Protein AF-A0A4Y1ZX05-F1 (afdb_monomer)

Foldseek 3Di:
DVVVVVVLVVVVVVVVVCPPPDQPLQDKDKDWDFQVDFPVPCVVVQVSCCVPRVWDWDDDPADQFPVRGNRITMTIGNFDWDWDDDDDDPDRGGDTDTHGDDDDPDPVVVVVVVVD

Mean predicted aligned error: 8.41 Å

Secondary structure (DSSP, 8-state):
-HHHHHHHHHHHHHHHH-TT----SSS-EEEEEE-SS-TTT-HHHHHHHHHHH-PEEPP-SS-SSTTS---EEEEEES--PEEE----SS-SSPPPEEE-----S-HHHHHHHTT-

Sequence (116 aa):
MFLFSALIKYSETGLLIDKEFHIDKDVPIIVMGDFNVDVKRNEKAFGFMKKHFYFNMVPTNYSSTLGNSYIDSTFTRNINPELLNYVCYFSYHPPILHRIVTYPRTIEEFKTKELT

Radius of gyration: 17.9 Å; Cα contacts (8 Å, |Δi|>4): 131; chains: 1; bounding box: 42×45×37 Å

InterPro domains:
  IPR036691 Endonuclease/exonuclease/phosphatase superfamily [SSF56219] (20-97)

pLDDT: mean 83.07, std 12.44, range [49.97, 96.0]

Nearest PDB structures (foldseek):
  9djx-assembly1_A  TM=2.352E-01  e=3.076E+00  Homo sapiens
  8u16-assembly2_D  TM=2.635E-01  e=6.089E+00  Homo sapiens
  9djt-assembly2_D  TM=2.464E-01  e=5.722E+00  Homo sapiens
  7u8f-assembly1_A  TM=2.769E-01  e=7.804E+00  Homo sapiens
  8rq1-assembly1_A  TM=2.411E-01  e=8.836E+00  Homo sapiens

Structure (mmCIF, N/CA/C/O backbone):
data_AF-A0A4Y1ZX05-F1
#
_entry.id   AF-A0A4Y1ZX05-F1
#
loop_
_atom_site.group_PDB
_atom_site.id
_atom_site.type_symbol
_atom_site.label_atom_id
_atom_site.label_alt_id
_atom_site.label_comp_id
_atom_site.label_asym_id
_atom_site.label_entity_id
_atom_site.label_seq_id
_atom_site.pdbx_PDB_ins_code
_atom_site.Cartn_x
_atom_site.Cartn_y
_atom_site.Cartn_z
_atom_site.occupancy
_atom_site.B_iso_or_equiv
_atom_site.auth_seq_id
_atom_site.auth_comp_id
_atom_site.auth_asym_id
_atom_site.auth_atom_id
_atom_site.pdbx_PDB_model_num
ATOM 1 N N . MET A 1 1 ? 9.016 13.889 -11.354 1.00 60.25 1 MET A N 1
ATOM 2 C CA . MET A 1 1 ? 8.840 14.572 -10.048 1.00 60.25 1 MET A CA 1
ATOM 3 C C . MET A 1 1 ? 7.786 15.689 -10.086 1.00 60.25 1 MET A C 1
ATOM 5 O O . MET A 1 1 ? 6.979 15.765 -9.166 1.00 60.25 1 MET A O 1
ATOM 9 N N . PHE A 1 2 ? 7.745 16.521 -11.140 1.00 62.47 2 PHE A N 1
ATOM 10 C CA . PHE A 1 2 ? 6.802 17.649 -11.250 1.00 62.47 2 PHE A CA 1
ATOM 11 C C . PHE A 1 2 ? 5.321 17.222 -11.309 1.00 62.47 2 PHE A C 1
ATOM 13 O O . PHE A 1 2 ? 4.508 17.742 -10.552 1.00 62.47 2 PHE A O 1
ATOM 20 N N . LEU A 1 3 ? 4.993 16.207 -12.123 1.00 72.88 3 LEU A N 1
ATOM 21 C CA . LEU A 1 3 ? 3.622 15.700 -12.276 1.00 72.88 3 LEU A CA 1
ATOM 22 C C . LEU A 1 3 ? 3.022 15.209 -10.948 1.00 72.88 3 LEU A C 1
ATOM 24 O O . LEU A 1 3 ? 1.937 15.632 -10.576 1.00 72.88 3 LEU A O 1
ATOM 28 N N . PHE A 1 4 ? 3.754 14.397 -10.181 1.00 71.12 4 PHE A N 1
ATOM 29 C CA . PHE A 1 4 ? 3.273 13.899 -8.887 1.00 71.12 4 PHE A CA 1
ATOM 30 C C . PHE A 1 4 ? 3.068 14.995 -7.848 1.00 71.12 4 PHE A C 1
ATOM 32 O O . PHE A 1 4 ? 2.108 14.951 -7.088 1.00 71.12 4 PHE A O 1
ATOM 39 N N . SER A 1 5 ? 3.938 16.004 -7.835 1.00 76.00 5 SER A N 1
ATOM 40 C CA . SER A 1 5 ? 3.773 17.138 -6.922 1.00 76.00 5 SER A CA 1
ATOM 41 C C . SER A 1 5 ? 2.519 17.949 -7.271 1.00 76.00 5 SER A C 1
ATOM 43 O O . SER 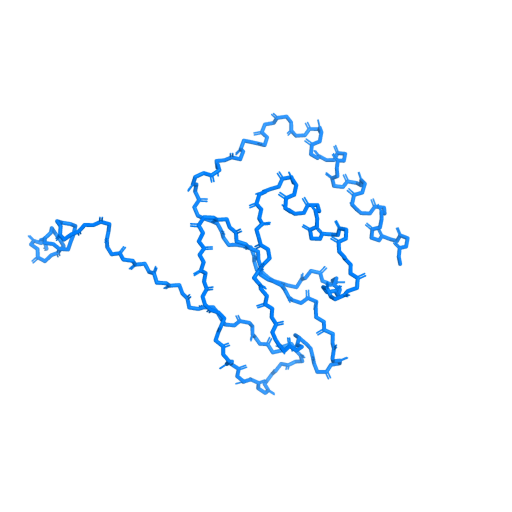A 1 5 ? 1.797 18.379 -6.374 1.00 76.00 5 SER A O 1
ATOM 45 N N . ALA A 1 6 ? 2.224 18.107 -8.567 1.00 82.62 6 ALA A N 1
ATOM 46 C CA . ALA A 1 6 ? 0.993 18.740 -9.032 1.00 82.62 6 ALA A CA 1
ATOM 47 C C . ALA A 1 6 ? -0.253 17.904 -8.693 1.00 82.62 6 ALA A C 1
ATOM 49 O O . ALA A 1 6 ? -1.236 18.463 -8.215 1.00 82.62 6 ALA A O 1
ATOM 50 N N . LEU A 1 7 ? -0.193 16.578 -8.868 1.00 85.19 7 LEU A N 1
ATOM 51 C CA . LEU A 1 7 ? -1.292 15.668 -8.529 1.00 85.19 7 LEU A CA 1
ATOM 52 C C . LEU A 1 7 ? -1.588 15.651 -7.025 1.00 85.19 7 LEU A C 1
ATOM 54 O O . LEU A 1 7 ? -2.750 15.731 -6.653 1.00 85.19 7 LEU A O 1
ATOM 58 N N . ILE A 1 8 ? -0.571 15.631 -6.153 1.00 84.81 8 ILE A N 1
ATOM 59 C CA . ILE A 1 8 ? -0.790 15.730 -4.698 1.00 84.81 8 ILE A CA 1
ATOM 60 C C . ILE A 1 8 ? -1.485 17.048 -4.346 1.00 84.81 8 ILE A C 1
ATOM 62 O O . ILE A 1 8 ? -2.477 17.036 -3.624 1.00 84.81 8 ILE A O 1
ATOM 66 N N . LYS A 1 9 ? -1.021 18.176 -4.896 1.00 84.44 9 LYS A N 1
ATOM 67 C CA . LYS A 1 9 ? -1.642 19.487 -4.651 1.00 84.44 9 LYS A CA 1
ATOM 68 C C . LYS A 1 9 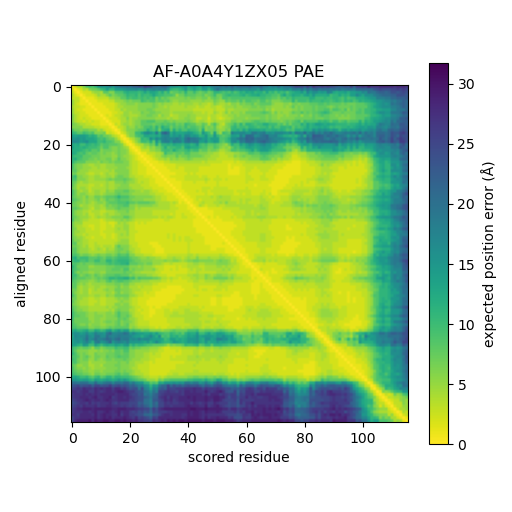? -3.086 19.549 -5.165 1.00 84.44 9 LYS A C 1
ATOM 70 O O . LYS A 1 9 ? -3.950 20.158 -4.532 1.00 84.44 9 LYS A O 1
ATOM 75 N N . TYR A 1 10 ? -3.353 18.919 -6.308 1.00 85.88 10 TYR A N 1
ATOM 76 C CA . TYR A 1 10 ? -4.703 18.773 -6.843 1.00 85.88 10 TYR A CA 1
ATOM 77 C C . TYR A 1 10 ? -5.589 17.956 -5.893 1.00 85.88 10 TYR A C 1
ATOM 79 O O . TYR A 1 10 ? -6.668 18.418 -5.533 1.00 85.88 10 TYR A O 1
ATOM 87 N N . SER A 1 11 ? -5.105 16.810 -5.407 1.00 85.38 11 SER A N 1
ATOM 88 C CA . SER A 1 11 ? -5.817 15.975 -4.432 1.00 85.38 11 SER A CA 1
ATOM 89 C C . SER A 1 11 ? -6.082 16.702 -3.111 1.00 85.38 11 SER A C 1
ATOM 91 O O . SER A 1 11 ? -7.182 16.604 -2.574 1.00 85.38 11 SER A O 1
ATOM 93 N N . GLU A 1 12 ? -5.118 17.476 -2.601 1.00 84.94 12 GLU A N 1
ATOM 94 C CA . GLU A 1 12 ? -5.311 18.331 -1.419 1.0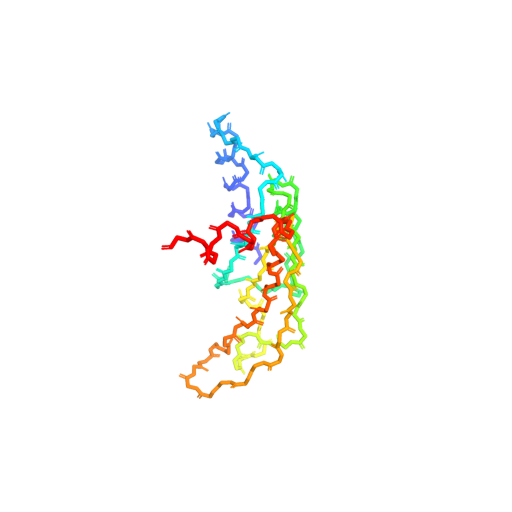0 84.94 12 GLU A CA 1
ATOM 95 C C . GLU A 1 12 ? -6.421 19.363 -1.647 1.00 84.94 12 GLU A C 1
ATOM 97 O O . GLU A 1 12 ? -7.260 19.573 -0.776 1.00 84.94 12 GLU A O 1
ATOM 102 N N . THR A 1 13 ? -6.459 19.977 -2.831 1.00 84.50 13 THR A N 1
ATOM 103 C CA . THR A 1 13 ? -7.511 20.940 -3.187 1.00 84.50 13 THR A CA 1
ATOM 104 C C . THR A 1 13 ? -8.874 20.252 -3.284 1.00 84.50 13 THR A C 1
ATOM 106 O O . THR A 1 13 ? -9.856 20.783 -2.775 1.00 84.50 13 THR A O 1
ATOM 109 N N . GLY A 1 14 ? -8.936 19.052 -3.870 1.00 81.81 14 GLY A N 1
ATOM 110 C CA . GLY A 1 14 ? -10.158 18.245 -3.933 1.00 81.81 14 GLY A CA 1
ATOM 111 C C . GLY A 1 14 ? -10.714 17.903 -2.548 1.00 81.81 14 GLY A C 1
ATOM 112 O O . GLY A 1 14 ? -11.902 18.094 -2.307 1.00 81.81 14 GLY A O 1
ATOM 113 N N . LEU A 1 15 ? -9.848 17.507 -1.609 1.00 80.75 15 LEU A N 1
ATOM 114 C CA . LEU A 1 15 ? -10.232 17.248 -0.215 1.00 80.75 15 LEU A CA 1
ATOM 115 C C . LEU A 1 15 ? -10.800 18.483 0.498 1.00 80.75 15 LEU A C 1
ATOM 117 O O . LEU A 1 15 ? -11.661 18.351 1.357 1.00 80.75 15 LEU A O 1
ATOM 121 N N . LEU A 1 16 ? -10.318 19.685 0.170 1.00 70.75 16 LEU A N 1
ATOM 122 C CA . LEU A 1 16 ? -10.839 20.930 0.751 1.00 70.75 16 LEU A CA 1
ATOM 123 C C . LEU A 1 16 ? -12.222 21.307 0.201 1.00 70.75 16 LEU A C 1
ATOM 125 O O . LEU A 1 16 ? -12.973 22.021 0.870 1.00 70.75 16 LEU A O 1
ATOM 129 N N . ILE A 1 17 ? -12.538 20.864 -1.018 1.00 69.06 17 ILE A N 1
ATOM 130 C CA . ILE A 1 17 ? -13.826 21.108 -1.674 1.00 69.06 17 ILE A CA 1
ATOM 131 C C . ILE A 1 17 ? -14.878 20.126 -1.146 1.00 69.06 17 ILE A C 1
ATOM 133 O O . ILE A 1 17 ? -16.018 20.526 -0.907 1.00 69.06 17 ILE A O 1
ATOM 137 N N . ASP A 1 18 ? -14.488 18.876 -0.897 1.00 70.94 18 ASP A N 1
ATOM 138 C CA . ASP A 1 18 ? -15.361 17.848 -0.335 1.00 70.94 18 ASP A CA 1
ATOM 139 C C . ASP A 1 18 ? -15.432 17.936 1.202 1.00 70.94 18 ASP A C 1
ATOM 141 O O . ASP A 1 18 ? -14.812 17.171 1.944 1.00 70.94 18 ASP A O 1
ATOM 145 N N . LYS A 1 19 ? -16.208 18.909 1.695 1.00 61.41 19 LYS A N 1
ATOM 146 C CA . LYS A 1 19 ? -16.474 19.093 3.134 1.00 61.41 19 LYS A CA 1
ATOM 147 C C . LYS A 1 19 ? -17.230 17.922 3.776 1.00 61.41 19 LYS A C 1
ATOM 149 O O . LYS A 1 19 ? -17.339 17.891 5.001 1.00 61.41 19 LYS A O 1
ATOM 154 N N . GLU A 1 20 ? -17.761 16.993 2.982 1.00 63.09 20 GLU A N 1
ATOM 155 C CA . GLU A 1 20 ? -18.548 15.855 3.455 1.00 63.09 20 GLU A CA 1
ATOM 156 C C . GLU A 1 20 ? -17.736 14.574 3.618 1.00 63.09 20 GLU A C 1
ATOM 158 O O . GLU A 1 20 ? -18.303 13.588 4.091 1.00 63.09 20 GLU A O 1
ATOM 163 N N . PHE A 1 21 ? -16.431 14.578 3.317 1.00 68.12 21 PHE A N 1
ATOM 164 C CA . PHE A 1 21 ? -15.580 13.394 3.426 1.00 68.12 21 PHE A CA 1
ATOM 165 C C . PHE A 1 21 ? -15.390 12.944 4.892 1.00 68.12 21 PHE A C 1
ATOM 167 O O . PHE A 1 21 ? -14.362 13.170 5.537 1.00 68.12 21 PHE A O 1
ATOM 174 N N . HIS A 1 22 ? -16.422 12.301 5.439 1.00 73.69 22 HIS A N 1
ATOM 175 C CA . HIS A 1 22 ? -16.466 11.743 6.780 1.00 73.69 22 HIS A CA 1
ATOM 176 C C . HIS A 1 22 ? -15.737 10.412 6.772 1.00 73.69 22 HIS A C 1
ATOM 178 O O . HIS A 1 22 ? -16.232 9.382 6.317 1.00 73.69 22 HIS A O 1
ATOM 184 N N . ILE A 1 23 ? -14.519 10.447 7.292 1.00 77.56 23 ILE A N 1
ATOM 185 C CA . ILE A 1 23 ? -13.716 9.252 7.464 1.00 77.56 23 ILE A CA 1
ATOM 186 C C . ILE A 1 23 ? -14.105 8.603 8.785 1.00 77.56 23 ILE A C 1
ATOM 188 O O . ILE A 1 23 ? -13.671 9.055 9.845 1.00 77.56 23 ILE A O 1
ATOM 192 N N . ASP A 1 24 ? -14.870 7.514 8.715 1.00 85.56 24 ASP A N 1
ATOM 193 C CA . ASP A 1 24 ? -14.996 6.600 9.846 1.00 85.56 24 ASP A CA 1
ATOM 194 C C . ASP A 1 24 ? -13.628 5.958 10.106 1.00 85.56 24 ASP A C 1
ATOM 196 O O . ASP A 1 24 ? -13.130 5.129 9.332 1.00 85.56 24 ASP A O 1
ATOM 200 N N . LYS A 1 25 ? -12.980 6.415 11.178 1.00 84.06 25 LYS A N 1
ATOM 201 C CA . LYS A 1 25 ? -11.629 5.993 11.534 1.00 84.06 25 LYS A CA 1
ATOM 202 C C . LYS A 1 25 ? -11.592 4.596 12.110 1.00 84.06 25 LYS A C 1
ATOM 204 O O . LYS A 1 25 ? -10.493 4.061 12.118 1.00 84.06 25 LYS A O 1
ATOM 209 N N . ASP A 1 26 ? -12.721 4.042 12.548 1.00 87.88 26 ASP A N 1
ATOM 210 C CA . ASP A 1 26 ? -12.823 2.761 13.246 1.00 87.88 26 ASP A CA 1
ATOM 211 C C . ASP A 1 26 ? -13.083 1.598 12.276 1.00 87.88 26 ASP A C 1
ATOM 213 O O . ASP A 1 26 ? -12.687 0.459 12.540 1.00 87.88 26 ASP A O 1
ATOM 217 N N . VAL A 1 27 ? -13.629 1.889 11.094 1.00 89.75 27 VAL A N 1
ATOM 218 C CA . VAL A 1 27 ? -13.873 0.887 10.048 1.00 89.75 27 VAL A CA 1
ATOM 219 C C . VAL A 1 27 ? -12.561 0.358 9.442 1.00 89.75 27 VAL A C 1
ATOM 221 O O . VAL A 1 27 ? -11.731 1.153 8.975 1.00 89.75 27 VAL A O 1
ATOM 224 N N . PRO A 1 28 ? -12.373 -0.980 9.386 1.00 93.12 28 PRO A N 1
ATOM 225 C CA . PRO A 1 28 ? -11.249 -1.579 8.687 1.00 93.12 28 PRO A CA 1
ATOM 226 C C . PRO A 1 28 ? -11.391 -1.393 7.175 1.00 93.12 28 PRO A C 1
ATOM 228 O O . PRO A 1 28 ? -12.411 -1.749 6.588 1.00 93.12 28 PRO A O 1
ATOM 231 N N . ILE A 1 29 ? -10.355 -0.854 6.535 1.00 93.81 29 ILE A N 1
ATOM 232 C CA . ILE A 1 29 ? -10.324 -0.609 5.087 1.00 93.81 29 ILE A CA 1
ATOM 233 C C . ILE A 1 29 ? -8.989 -1.076 4.521 1.00 93.81 29 ILE A C 1
ATOM 235 O O . ILE A 1 29 ? -7.939 -0.882 5.138 1.00 93.81 29 ILE A O 1
ATOM 239 N N . ILE A 1 30 ? -9.037 -1.638 3.314 1.00 95.50 30 ILE A N 1
ATOM 240 C CA . ILE A 1 30 ? -7.863 -1.943 2.501 1.00 95.50 30 ILE A CA 1
ATOM 241 C C . ILE A 1 30 ? -8.012 -1.250 1.150 1.00 95.50 30 ILE A C 1
ATOM 243 O O . ILE A 1 30 ? -9.036 -1.390 0.487 1.00 95.50 30 ILE A O 1
ATOM 247 N N . VAL A 1 31 ? -6.975 -0.526 0.742 1.00 94.88 31 VAL A N 1
ATOM 248 C CA . VAL A 1 31 ? -6.826 0.025 -0.606 1.00 94.88 31 VAL A CA 1
ATOM 249 C C . VAL A 1 31 ? -5.625 -0.660 -1.241 1.00 94.88 31 VAL A C 1
ATOM 251 O O . VAL A 1 31 ? -4.519 -0.600 -0.705 1.00 94.88 31 VAL A O 1
ATOM 254 N N . MET A 1 32 ? -5.839 -1.335 -2.364 1.00 94.81 32 MET A N 1
ATOM 255 C CA . MET A 1 32 ? -4.803 -2.077 -3.075 1.00 94.81 32 MET A CA 1
ATOM 256 C C . MET A 1 32 ? -4.919 -1.848 -4.577 1.00 94.81 32 MET A C 1
ATOM 258 O O . MET A 1 32 ? -6.025 -1.696 -5.092 1.00 94.81 32 MET A O 1
ATOM 262 N N . GLY A 1 33 ? -3.783 -1.836 -5.265 1.00 93.75 33 GLY A N 1
ATOM 263 C CA . GLY A 1 33 ? -3.735 -1.714 -6.718 1.00 93.75 33 GLY A CA 1
ATOM 264 C C . GLY A 1 33 ? -2.453 -1.056 -7.207 1.00 93.75 33 GLY A C 1
ATOM 265 O O . GLY A 1 33 ? -1.535 -0.807 -6.420 1.00 93.75 33 GLY A O 1
ATOM 266 N N . ASP A 1 34 ? -2.431 -0.767 -8.504 1.00 94.06 34 ASP A N 1
ATOM 267 C CA . ASP A 1 34 ? -1.366 -0.032 -9.180 1.00 94.06 34 ASP A CA 1
ATOM 268 C C . ASP A 1 34 ? -1.541 1.481 -8.969 1.00 94.06 34 ASP A C 1
ATOM 270 O O . ASP A 1 34 ? -2.514 2.087 -9.423 1.00 94.06 34 ASP A O 1
ATOM 274 N N . PHE A 1 35 ? -0.586 2.103 -8.278 1.00 91.50 35 PHE A N 1
ATOM 275 C CA . PHE A 1 35 ? -0.550 3.549 -8.054 1.00 91.50 35 PHE A CA 1
ATOM 276 C C . PHE A 1 35 ? 0.323 4.277 -9.081 1.00 91.50 35 PHE A C 1
ATOM 278 O O . PHE A 1 35 ? 0.369 5.508 -9.069 1.00 91.50 35 PHE A O 1
ATOM 285 N N . ASN A 1 36 ? 1.048 3.549 -9.940 1.00 91.94 36 ASN A N 1
ATOM 286 C CA . ASN A 1 36 ? 2.056 4.080 -10.862 1.00 91.94 36 ASN A CA 1
ATOM 287 C C . ASN A 1 36 ? 3.117 4.970 -10.177 1.00 91.94 36 ASN A C 1
ATOM 289 O O . ASN A 1 36 ? 3.771 5.805 -10.806 1.00 91.94 36 ASN A O 1
ATOM 293 N N . VAL A 1 37 ? 3.309 4.781 -8.868 1.00 89.00 37 VAL A N 1
ATOM 294 C CA . VAL A 1 37 ? 4.233 5.532 -8.015 1.00 89.00 37 VAL A CA 1
ATOM 295 C C . VAL A 1 37 ? 5.188 4.554 -7.367 1.00 89.00 37 VAL A C 1
ATOM 297 O O . VAL A 1 37 ? 4.768 3.734 -6.562 1.00 89.00 37 VAL A O 1
ATOM 300 N N . ASP A 1 38 ? 6.482 4.675 -7.662 1.00 90.44 38 ASP A N 1
ATOM 301 C CA . ASP A 1 38 ? 7.472 3.818 -7.013 1.00 90.44 38 ASP A CA 1
ATOM 302 C C . ASP A 1 38 ? 7.571 4.148 -5.518 1.00 90.44 38 ASP A C 1
ATOM 304 O O . ASP A 1 38 ? 7.974 5.262 -5.144 1.00 90.44 38 ASP A O 1
ATOM 308 N N . VAL A 1 39 ? 7.220 3.182 -4.667 1.00 86.38 39 VAL A N 1
ATOM 309 C CA . VAL A 1 39 ? 7.117 3.417 -3.225 1.00 86.38 39 VAL A CA 1
ATOM 310 C C . VAL A 1 39 ? 8.429 3.742 -2.550 1.00 86.38 39 VAL A C 1
ATOM 312 O O . VAL A 1 39 ? 8.465 4.514 -1.594 1.00 86.38 39 VAL A O 1
ATOM 315 N N . LYS A 1 40 ? 9.532 3.227 -3.0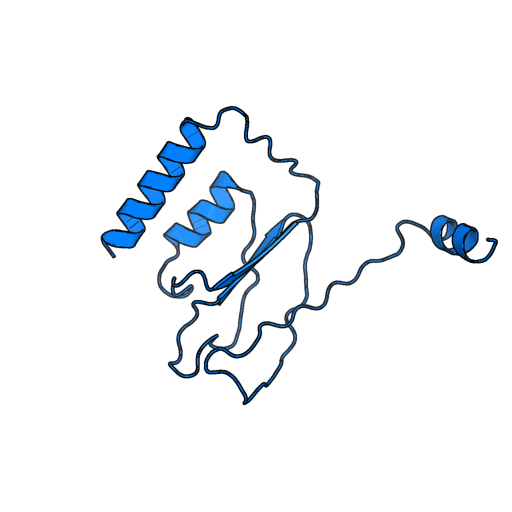90 1.00 86.31 40 LYS A N 1
ATOM 316 C CA . LYS A 1 40 ? 10.867 3.451 -2.536 1.00 86.31 40 LYS A CA 1
ATOM 317 C C . LYS A 1 40 ? 11.393 4.848 -2.849 1.00 86.31 40 LYS A C 1
ATOM 319 O O . LYS A 1 40 ? 12.433 5.236 -2.329 1.00 86.31 40 LYS A O 1
ATOM 324 N N . ARG A 1 41 ? 10.713 5.596 -3.725 1.00 87.19 41 ARG A N 1
ATOM 325 C CA . ARG A 1 41 ? 11.190 6.884 -4.253 1.00 87.19 41 ARG A CA 1
ATOM 326 C C . ARG A 1 41 ? 10.245 8.053 -3.983 1.00 87.19 41 ARG A C 1
ATOM 328 O O . ARG A 1 41 ? 10.585 9.181 -4.326 1.00 87.19 41 ARG A O 1
ATOM 335 N N . ASN A 1 42 ? 9.063 7.815 -3.411 1.00 86.50 42 ASN A N 1
ATOM 336 C CA . ASN A 1 42 ? 7.991 8.816 -3.355 1.00 86.50 42 ASN A CA 1
ATOM 337 C C . ASN A 1 42 ? 7.320 8.924 -1.976 1.00 86.50 42 ASN A C 1
ATOM 339 O O . ASN A 1 42 ? 6.095 8.955 -1.882 1.00 86.50 42 ASN A O 1
ATOM 343 N N . GLU A 1 43 ? 8.110 9.065 -0.908 1.00 86.25 43 GLU A N 1
ATOM 344 C CA . GLU A 1 43 ? 7.633 9.202 0.485 1.00 86.25 43 GLU A CA 1
ATOM 345 C C . GLU A 1 43 ? 6.477 10.199 0.667 1.00 86.25 43 GLU A C 1
ATOM 347 O O . GLU A 1 43 ? 5.555 9.950 1.441 1.00 86.25 43 GLU A O 1
ATOM 352 N N . LYS A 1 44 ? 6.471 11.304 -0.091 1.00 88.06 44 LYS A N 1
ATOM 353 C CA . LYS A 1 44 ? 5.408 12.321 -0.035 1.00 88.06 44 LYS A CA 1
ATOM 354 C C . LYS A 1 44 ? 4.018 11.768 -0.367 1.00 88.06 44 LYS A C 1
ATOM 356 O O . LYS A 1 44 ? 3.049 12.183 0.261 1.00 88.06 44 LYS A O 1
ATOM 361 N N . ALA A 1 45 ? 3.912 10.837 -1.317 1.00 85.06 45 ALA A N 1
ATOM 362 C CA . ALA A 1 45 ? 2.634 10.229 -1.689 1.00 85.06 45 ALA A CA 1
ATOM 363 C C . ALA A 1 45 ? 2.088 9.348 -0.551 1.00 85.06 45 ALA A C 1
ATOM 365 O O . ALA A 1 45 ? 0.912 9.430 -0.203 1.00 85.06 45 ALA A O 1
ATOM 366 N N . PHE A 1 46 ? 2.959 8.579 0.105 1.00 86.06 46 PHE A N 1
ATOM 367 C CA . PHE A 1 46 ? 2.590 7.755 1.263 1.00 86.06 46 PHE A CA 1
ATOM 368 C C . PHE A 1 46 ? 2.256 8.614 2.483 1.00 86.06 46 PHE A C 1
ATOM 370 O O . PHE A 1 46 ? 1.280 8.349 3.186 1.00 86.06 46 PHE A O 1
ATOM 377 N N . GLY A 1 47 ? 3.014 9.693 2.696 1.00 90.50 47 GLY A N 1
ATOM 378 C CA . GLY A 1 47 ? 2.733 10.690 3.724 1.00 90.50 47 GLY A CA 1
ATOM 379 C C . GLY A 1 47 ? 1.360 11.336 3.542 1.00 90.50 47 GLY A C 1
ATOM 380 O O . GLY A 1 47 ? 0.633 11.497 4.520 1.00 90.50 47 GLY A O 1
ATOM 381 N N . PHE A 1 48 ? 0.965 11.631 2.300 1.00 90.12 48 PHE A N 1
ATOM 382 C CA . PHE A 1 48 ? -0.377 12.122 1.982 1.00 90.12 48 PHE A CA 1
ATOM 383 C C . PHE A 1 48 ? -1.462 11.108 2.385 1.00 90.12 48 PHE A C 1
ATOM 385 O O . PHE A 1 48 ? -2.384 11.464 3.122 1.00 90.12 48 PHE A O 1
ATOM 392 N N . MET A 1 49 ? -1.307 9.834 2.003 1.00 91.56 49 MET A N 1
ATOM 393 C CA . MET A 1 49 ? -2.247 8.760 2.368 1.00 91.56 49 MET A CA 1
ATOM 394 C C . MET A 1 49 ? -2.400 8.609 3.888 1.00 91.56 49 MET A C 1
ATOM 396 O O . MET A 1 49 ? -3.514 8.523 4.411 1.00 91.56 49 MET A O 1
ATOM 400 N N . LYS A 1 50 ? -1.281 8.643 4.617 1.00 91.94 50 LYS A N 1
ATOM 401 C CA . LYS A 1 50 ? -1.270 8.545 6.080 1.00 91.94 50 LYS A CA 1
ATOM 402 C C . LYS A 1 50 ? -1.903 9.763 6.752 1.00 91.94 50 LYS A C 1
ATOM 404 O O . LYS A 1 50 ? -2.695 9.597 7.676 1.00 91.94 50 LYS A O 1
ATOM 409 N N . LYS A 1 51 ? -1.560 10.973 6.300 1.00 90.94 51 LYS A N 1
ATOM 410 C CA . LYS A 1 51 ? -2.006 12.242 6.895 1.00 90.94 51 LYS A CA 1
ATOM 411 C C . LYS A 1 51 ? -3.499 12.487 6.694 1.00 90.94 51 LYS A C 1
ATOM 413 O O . LYS A 1 51 ? -4.161 12.923 7.628 1.00 90.94 51 LYS A O 1
ATOM 418 N N . HIS A 1 52 ? -4.006 12.231 5.490 1.00 88.38 52 HIS A N 1
ATOM 419 C CA . HIS A 1 52 ? -5.371 12.606 5.121 1.00 88.38 52 HIS A CA 1
ATOM 420 C C . HIS A 1 52 ? -6.377 11.467 5.289 1.00 88.38 52 HIS A C 1
ATOM 422 O O . HIS A 1 52 ? -7.531 11.736 5.600 1.00 88.38 52 HIS A O 1
ATOM 428 N N . PHE A 1 53 ? -5.949 10.207 5.159 1.00 89.38 53 PHE A N 1
ATOM 429 C CA . PHE A 1 53 ? -6.857 9.055 5.193 1.00 89.38 53 PHE A CA 1
ATOM 430 C C . PHE A 1 53 ? -6.566 8.049 6.310 1.00 89.38 53 PHE A C 1
ATOM 432 O O . PHE A 1 53 ? -7.267 7.043 6.434 1.00 89.38 53 PHE A O 1
ATOM 439 N N . TYR A 1 54 ? -5.554 8.311 7.143 1.00 92.00 54 TYR A N 1
ATOM 440 C CA . TYR A 1 54 ? -5.119 7.428 8.232 1.00 92.00 54 TYR A CA 1
ATOM 441 C C . TYR A 1 54 ? -4.679 6.035 7.770 1.00 92.00 54 TYR A C 1
ATOM 443 O O . TYR A 1 54 ? -4.603 5.107 8.576 1.00 92.00 54 TYR A O 1
ATOM 451 N N . PHE A 1 55 ? -4.341 5.890 6.489 1.00 94.25 55 PHE A N 1
ATOM 452 C CA . PHE A 1 55 ? -3.866 4.629 5.951 1.00 94.25 55 PHE A CA 1
ATOM 453 C C . PHE A 1 55 ? -2.389 4.389 6.277 1.00 94.25 55 PHE A C 1
ATOM 455 O O . PHE A 1 55 ? -1.536 5.249 6.066 1.00 94.25 55 PHE A O 1
ATOM 462 N N . ASN A 1 56 ? -2.079 3.191 6.758 1.00 93.94 56 ASN A N 1
ATOM 463 C CA . ASN A 1 56 ? -0.730 2.651 6.845 1.00 93.94 56 ASN A CA 1
ATOM 464 C C . ASN A 1 56 ? -0.402 1.905 5.559 1.00 93.94 56 ASN A C 1
ATOM 466 O O . ASN A 1 56 ? -1.183 1.063 5.122 1.00 93.94 56 ASN A O 1
ATOM 470 N N . MET A 1 57 ? 0.762 2.167 4.976 1.00 93.44 57 MET A N 1
ATOM 471 C CA . MET A 1 57 ? 1.270 1.310 3.912 1.00 93.44 57 MET A CA 1
ATOM 472 C C . MET A 1 57 ? 1.676 -0.047 4.503 1.00 93.44 57 MET A C 1
ATOM 474 O O . MET A 1 57 ? 2.348 -0.094 5.533 1.00 93.44 57 MET A O 1
ATOM 478 N N . VAL A 1 58 ? 1.289 -1.138 3.845 1.00 93.50 58 VAL A N 1
ATOM 479 C CA . VAL A 1 58 ? 1.794 -2.480 4.146 1.00 93.50 58 VAL A CA 1
ATOM 480 C C . VAL A 1 58 ? 3.151 -2.628 3.453 1.00 93.50 58 VAL A C 1
ATOM 482 O O . VAL A 1 58 ? 3.210 -2.486 2.228 1.00 93.50 58 VAL A O 1
ATOM 485 N N . PRO A 1 59 ? 4.248 -2.873 4.190 1.00 89.75 59 PRO A N 1
ATOM 486 C CA . PRO A 1 59 ? 5.566 -3.025 3.585 1.00 89.75 59 PRO A CA 1
ATOM 487 C C . PRO A 1 59 ? 5.606 -4.198 2.604 1.00 89.75 59 PRO A C 1
ATOM 489 O O . PRO A 1 59 ? 5.074 -5.267 2.896 1.00 89.75 59 PRO A O 1
ATOM 492 N N . THR A 1 60 ? 6.287 -4.015 1.472 1.00 86.06 60 THR A N 1
ATOM 493 C CA . THR A 1 60 ? 6.578 -5.090 0.516 1.00 86.06 60 THR A CA 1
ATOM 494 C C . THR A 1 60 ? 8.083 -5.333 0.442 1.00 86.06 60 THR A C 1
ATOM 496 O O . THR A 1 60 ? 8.894 -4.406 0.507 1.00 86.06 60 THR A O 1
ATOM 499 N N . ASN A 1 61 ? 8.476 -6.600 0.342 1.00 85.94 61 ASN A N 1
ATOM 500 C CA . ASN A 1 61 ? 9.873 -7.035 0.261 1.00 85.94 61 ASN A CA 1
ATOM 501 C C . ASN A 1 61 ? 10.295 -7.441 -1.162 1.00 85.94 61 ASN 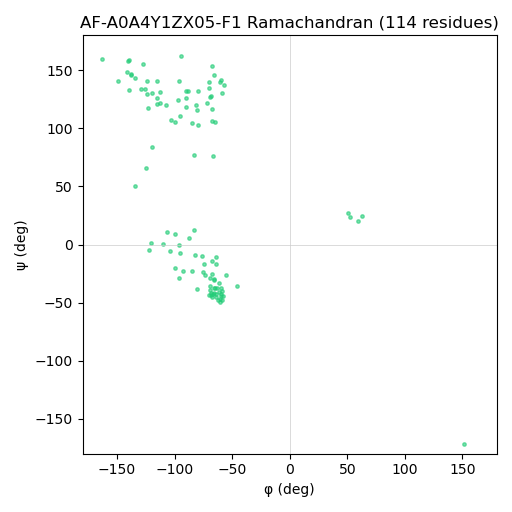A C 1
ATOM 503 O O . ASN A 1 61 ? 11.478 -7.685 -1.390 1.00 85.94 61 ASN A O 1
ATOM 507 N N . TYR A 1 62 ? 9.365 -7.473 -2.119 1.00 87.88 62 TYR A N 1
ATOM 508 C CA . TYR A 1 62 ? 9.619 -7.798 -3.522 1.00 87.88 62 TYR A CA 1
ATOM 509 C C . TYR A 1 62 ? 9.068 -6.720 -4.461 1.00 87.88 62 TYR A C 1
ATOM 511 O O . TYR A 1 62 ? 8.163 -5.963 -4.107 1.00 87.88 62 TYR A O 1
ATOM 519 N N . SER A 1 63 ? 9.657 -6.633 -5.654 1.00 90.88 63 SER A N 1
ATOM 520 C CA . SER A 1 63 ? 9.224 -5.703 -6.698 1.00 90.88 63 SER A CA 1
ATOM 521 C C . SER A 1 63 ? 7.877 -6.122 -7.281 1.00 90.88 63 SER A C 1
ATOM 523 O O . SER A 1 63 ? 7.642 -7.305 -7.520 1.00 90.88 63 SER A O 1
ATOM 525 N N . SER A 1 64 ? 7.011 -5.144 -7.544 1.00 91.38 64 SER A N 1
ATOM 526 C CA . SER A 1 64 ? 5.693 -5.376 -8.131 1.00 91.38 64 SER A CA 1
ATOM 527 C C . SER A 1 64 ? 5.694 -5.389 -9.660 1.00 91.38 64 SER A C 1
ATOM 529 O O . SER A 1 64 ? 4.635 -5.504 -10.266 1.00 91.38 64 SER A O 1
ATOM 531 N N . THR A 1 65 ? 6.864 -5.313 -10.302 1.00 91.88 65 THR A N 1
ATOM 532 C CA . THR A 1 65 ? 7.004 -5.492 -11.751 1.00 91.88 65 THR A CA 1
ATOM 533 C C . THR A 1 65 ? 8.268 -6.275 -12.093 1.00 91.88 65 THR A C 1
ATOM 535 O O . THR A 1 65 ? 9.249 -6.261 -11.352 1.00 91.88 65 THR A O 1
ATOM 538 N N . LEU A 1 66 ? 8.311 -6.903 -13.270 1.00 87.69 66 LEU A N 1
ATOM 539 C CA . LEU A 1 66 ? 9.550 -7.520 -13.774 1.00 87.69 66 LEU A CA 1
ATOM 540 C C . LEU A 1 66 ? 10.669 -6.490 -14.042 1.00 87.69 66 LEU A C 1
ATOM 542 O O . LEU A 1 66 ? 11.840 -6.852 -14.129 1.00 87.69 66 LEU A O 1
ATOM 546 N N . GLY A 1 67 ? 10.324 -5.202 -14.131 1.00 90.81 67 GLY A N 1
ATOM 547 C CA . GLY A 1 67 ? 11.257 -4.082 -14.280 1.00 90.81 67 GLY A CA 1
ATOM 548 C C . GLY A 1 67 ? 11.875 -3.584 -12.970 1.00 90.81 67 GLY A C 1
ATOM 549 O O . GLY A 1 67 ? 12.466 -2.505 -12.962 1.00 90.81 67 GLY A O 1
ATOM 550 N N . ASN A 1 68 ? 11.743 -4.326 -11.865 1.00 90.44 68 ASN A N 1
ATOM 551 C CA . ASN A 1 68 ? 12.254 -3.963 -10.538 1.00 90.44 68 ASN A CA 1
ATOM 552 C C . ASN A 1 68 ? 11.645 -2.677 -9.934 1.00 90.44 68 ASN A C 1
ATOM 554 O O . ASN A 1 68 ? 12.267 -2.047 -9.072 1.00 90.44 68 ASN A O 1
ATOM 558 N N . SER A 1 69 ? 10.435 -2.281 -10.350 1.00 92.44 69 SER A N 1
ATOM 559 C CA . SER A 1 69 ? 9.699 -1.154 -9.752 1.00 92.44 69 SER A CA 1
ATOM 560 C C . SER A 1 69 ? 8.722 -1.601 -8.658 1.00 92.44 69 SER A C 1
ATOM 562 O O . SER A 1 69 ? 8.385 -2.778 -8.534 1.00 92.44 69 SER A O 1
ATOM 564 N N . TYR A 1 70 ? 8.287 -0.661 -7.824 1.00 93.38 70 TYR A N 1
ATOM 565 C CA . TYR A 1 70 ? 7.372 -0.922 -6.706 1.00 93.38 70 TYR A CA 1
ATOM 566 C C . TYR A 1 70 ? 6.152 -0.010 -6.821 1.00 93.38 70 TYR A C 1
ATOM 568 O O . TYR A 1 70 ? 6.009 0.924 -6.036 1.00 93.38 70 TYR A O 1
ATOM 576 N N . ILE A 1 71 ? 5.347 -0.213 -7.863 1.00 94.06 71 ILE A N 1
ATOM 577 C CA . ILE A 1 71 ? 4.233 0.681 -8.222 1.00 94.06 71 ILE A CA 1
ATOM 578 C C . ILE A 1 71 ? 2.870 0.172 -7.756 1.00 94.06 71 ILE A C 1
ATOM 580 O O . ILE A 1 71 ? 1.956 0.969 -7.554 1.00 94.06 71 ILE A O 1
ATOM 584 N N . ASP A 1 72 ? 2.761 -1.125 -7.485 1.00 93.69 72 ASP A N 1
ATOM 585 C CA . ASP A 1 72 ? 1.607 -1.718 -6.829 1.00 93.69 72 ASP A CA 1
ATOM 586 C C . ASP A 1 72 ? 1.817 -1.669 -5.319 1.00 93.69 72 ASP A C 1
ATOM 588 O O . ASP A 1 72 ? 2.888 -1.998 -4.802 1.00 93.69 72 ASP A O 1
ATOM 592 N N . SER A 1 73 ? 0.803 -1.211 -4.595 1.00 93.62 73 SER A N 1
ATOM 593 C CA . SER A 1 73 ? 0.897 -0.976 -3.154 1.00 93.62 73 SER A CA 1
ATOM 594 C C . SER A 1 73 ? -0.365 -1.403 -2.439 1.00 93.62 73 SER A C 1
ATOM 596 O O . SER A 1 73 ? -1.446 -1.499 -3.019 1.00 93.62 73 SER A O 1
ATOM 598 N N . THR A 1 74 ? -0.233 -1.639 -1.139 1.00 95.50 74 THR A N 1
ATOM 599 C CA . THR A 1 74 ? -1.374 -1.874 -0.262 1.00 95.50 74 THR A CA 1
ATOM 600 C C . THR A 1 74 ? -1.324 -0.918 0.909 1.00 95.50 74 THR A C 1
ATOM 602 O O . THR A 1 74 ? -0.289 -0.732 1.545 1.00 95.50 74 THR A O 1
ATOM 605 N N . PHE A 1 75 ? -2.470 -0.325 1.189 1.00 95.25 75 PHE A N 1
ATOM 606 C CA . PHE A 1 75 ? -2.712 0.606 2.269 1.00 95.25 75 PHE A CA 1
ATOM 607 C C . PHE A 1 75 ? -3.855 0.081 3.122 1.00 95.25 75 PHE A C 1
ATOM 609 O O . PHE A 1 75 ? -4.826 -0.466 2.605 1.00 95.25 75 PHE A O 1
ATOM 616 N N . THR A 1 76 ? -3.744 0.236 4.432 1.00 96.00 76 THR A N 1
ATOM 617 C CA . THR A 1 76 ? -4.663 -0.369 5.395 1.00 96.00 76 THR A CA 1
ATOM 618 C C . THR A 1 76 ? -5.017 0.615 6.491 1.00 96.00 76 THR A C 1
ATOM 620 O O . THR A 1 76 ? -4.199 1.435 6.904 1.00 96.00 76 THR A O 1
ATOM 623 N N . ARG A 1 77 ? -6.246 0.539 6.985 1.00 94.75 77 ARG A N 1
ATOM 624 C CA . ARG A 1 77 ? -6.679 1.196 8.219 1.00 94.75 77 ARG A CA 1
ATOM 625 C C . ARG A 1 77 ? -7.359 0.149 9.079 1.00 94.75 77 ARG A C 1
ATOM 627 O O . ARG A 1 77 ? -8.150 -0.624 8.555 1.00 94.75 77 ARG A O 1
ATOM 634 N N . ASN A 1 78 ? -7.015 0.112 10.364 1.00 93.19 78 ASN A N 1
ATOM 635 C CA . ASN A 1 78 ? -7.577 -0.791 11.379 1.00 93.19 78 ASN A CA 1
ATOM 636 C C . ASN A 1 78 ? -7.601 -2.277 11.020 1.00 93.19 78 ASN A C 1
ATOM 638 O O . ASN A 1 78 ? -8.422 -3.042 11.518 1.00 93.19 78 ASN A O 1
ATOM 642 N N . ILE A 1 79 ? -6.681 -2.694 10.162 1.00 93.38 79 ILE A N 1
ATOM 643 C CA . ILE A 1 79 ? -6.470 -4.086 9.821 1.00 93.38 79 ILE A CA 1
ATOM 644 C C . ILE A 1 79 ? -5.001 -4.271 9.483 1.00 93.38 79 ILE A C 1
ATOM 646 O O . ILE A 1 79 ? -4.391 -3.401 8.867 1.00 93.38 79 ILE A O 1
ATOM 650 N N . ASN A 1 80 ? -4.437 -5.394 9.911 1.00 92.44 80 ASN A N 1
ATOM 651 C CA . ASN A 1 80 ? -3.042 -5.738 9.670 1.00 92.44 80 ASN A CA 1
ATOM 652 C C . ASN A 1 80 ? -3.011 -7.039 8.864 1.00 92.44 80 ASN A C 1
ATOM 654 O O . ASN A 1 80 ? -2.961 -8.116 9.461 1.00 92.44 80 ASN A O 1
ATOM 658 N N . PRO A 1 81 ? -3.136 -6.967 7.528 1.00 93.81 81 PRO A N 1
ATOM 659 C CA . PRO A 1 81 ? -2.964 -8.136 6.692 1.00 93.81 81 PRO A CA 1
ATOM 660 C C . PRO A 1 81 ? -1.510 -8.600 6.729 1.00 93.81 81 PRO A C 1
ATOM 662 O O . PRO A 1 81 ? -0.580 -7.814 6.915 1.00 93.81 81 PRO A O 1
ATOM 665 N N . GLU A 1 82 ? -1.324 -9.886 6.492 1.00 92.75 82 GLU A N 1
ATOM 666 C CA . GLU A 1 82 ? -0.014 -10.484 6.313 1.00 92.75 82 GLU A CA 1
ATOM 667 C C . GLU A 1 82 ? 0.300 -10.605 4.827 1.00 92.75 82 GLU A C 1
ATOM 669 O O . GLU A 1 82 ? -0.452 -11.231 4.077 1.00 92.75 82 GLU A O 1
ATOM 674 N N . LEU A 1 83 ? 1.430 -10.036 4.414 1.00 92.25 83 LEU A N 1
ATOM 675 C CA . LEU A 1 83 ? 1.947 -10.217 3.066 1.00 92.25 83 LEU A CA 1
ATOM 676 C C . LEU A 1 83 ? 2.478 -11.645 2.914 1.00 92.25 83 LEU A C 1
ATOM 678 O O . LEU A 1 83 ? 3.394 -12.054 3.630 1.00 92.25 83 LEU A O 1
ATOM 682 N N . LEU A 1 84 ? 1.928 -12.387 1.958 1.00 91.00 84 LEU A N 1
ATOM 683 C CA . LEU A 1 84 ? 2.397 -13.723 1.617 1.00 91.00 84 LEU A CA 1
ATOM 684 C C . LEU A 1 84 ? 3.360 -13.662 0.431 1.00 91.00 84 LEU A C 1
ATOM 686 O O . LEU A 1 84 ? 3.125 -12.950 -0.546 1.00 91.00 84 LEU A O 1
ATOM 690 N N . ASN A 1 85 ? 4.420 -14.469 0.484 1.00 82.56 85 ASN A N 1
ATOM 691 C CA . ASN A 1 85 ? 5.280 -14.686 -0.674 1.00 82.56 85 ASN A CA 1
ATOM 692 C C . ASN A 1 85 ? 4.478 -15.447 -1.738 1.00 82.56 85 ASN A C 1
ATOM 694 O O . ASN A 1 85 ? 4.215 -16.640 -1.588 1.00 82.56 85 ASN A O 1
ATOM 698 N N . TYR A 1 86 ? 4.082 -14.754 -2.802 1.00 74.75 86 TYR A N 1
ATOM 699 C CA . TYR A 1 86 ? 3.361 -15.328 -3.932 1.00 74.75 86 TYR A CA 1
ATOM 700 C C . TYR A 1 86 ? 4.178 -15.147 -5.209 1.00 74.75 86 TYR A C 1
ATOM 702 O O . TYR A 1 86 ? 4.663 -14.056 -5.500 1.00 74.75 86 TYR A O 1
ATOM 710 N N . VAL A 1 87 ? 4.342 -16.230 -5.969 1.00 67.62 87 VAL A N 1
ATOM 711 C CA . VAL A 1 87 ? 5.086 -16.231 -7.231 1.00 67.62 87 VAL A CA 1
ATOM 712 C C . VAL A 1 87 ? 4.115 -16.538 -8.361 1.00 67.62 87 VAL A C 1
ATOM 714 O O . VAL A 1 87 ? 3.399 -17.536 -8.324 1.00 67.62 87 VAL A O 1
ATOM 717 N N . CYS A 1 88 ? 4.090 -15.672 -9.369 1.00 72.25 88 CYS A N 1
ATOM 718 C CA . CYS A 1 88 ? 3.209 -15.778 -10.522 1.00 72.25 88 CYS A CA 1
ATOM 719 C C . CYS A 1 88 ? 3.962 -15.391 -11.794 1.00 72.25 88 CYS A C 1
ATOM 721 O O . CYS A 1 88 ? 4.633 -14.362 -11.815 1.00 72.25 88 CYS A O 1
ATOM 723 N N . TYR A 1 89 ? 3.832 -16.200 -12.848 1.00 71.62 89 TYR A N 1
ATOM 724 C CA . TYR A 1 89 ? 4.610 -16.061 -14.086 1.00 71.62 89 TYR A CA 1
ATOM 725 C C . TYR A 1 89 ? 3.796 -15.590 -15.303 1.00 71.62 89 TYR A C 1
ATOM 727 O O . TYR A 1 89 ? 4.353 -15.459 -16.387 1.00 71.62 89 TYR A O 1
ATOM 735 N N . PHE A 1 90 ? 2.489 -15.344 -15.159 1.00 87.00 90 PHE A N 1
ATOM 736 C CA . PHE A 1 90 ? 1.609 -14.988 -16.285 1.00 87.00 90 PHE A CA 1
ATOM 737 C C . PHE A 1 90 ? 1.316 -13.482 -16.413 1.00 87.00 90 PHE A C 1
ATOM 739 O O . PHE A 1 90 ? 0.462 -13.090 -17.203 1.00 87.00 90 PHE A O 1
ATOM 746 N N . SER A 1 91 ? 2.002 -12.627 -15.649 1.00 89.25 91 SER A N 1
ATOM 747 C CA . SER A 1 91 ? 1.830 -11.170 -15.681 1.00 89.25 91 SER A CA 1
ATOM 748 C C . SER A 1 91 ? 3.173 -10.457 -15.534 1.00 89.25 91 SER A C 1
ATOM 750 O O . SER A 1 91 ? 4.061 -10.933 -14.829 1.00 89.25 91 SER A O 1
ATOM 752 N N . TYR A 1 92 ? 3.303 -9.285 -16.163 1.00 91.19 92 TYR A N 1
ATOM 753 C CA . TYR A 1 92 ? 4.433 -8.379 -15.932 1.00 91.19 92 TYR A CA 1
ATOM 754 C C . TYR A 1 92 ? 4.412 -7.772 -14.519 1.00 91.19 92 TYR A C 1
ATOM 756 O O . TYR A 1 92 ? 5.464 -7.413 -13.990 1.00 91.19 92 TYR A O 1
ATOM 764 N N . HIS A 1 93 ? 3.225 -7.689 -13.910 1.00 92.25 93 HIS A N 1
ATOM 765 C CA . HIS A 1 93 ? 3.019 -7.303 -12.516 1.00 92.25 93 HIS A CA 1
ATOM 766 C C . HIS A 1 93 ? 2.721 -8.557 -11.683 1.00 92.25 93 HIS A C 1
ATOM 768 O O . HIS A 1 93 ? 1.625 -9.121 -11.822 1.00 92.25 93 HIS A O 1
ATOM 774 N N . PRO A 1 94 ? 3.657 -9.036 -10.841 1.00 90.31 94 PRO A N 1
ATOM 775 C CA . PRO A 1 94 ? 3.378 -10.103 -9.893 1.00 90.31 94 PRO A CA 1
ATOM 776 C C . PRO A 1 94 ? 2.240 -9.688 -8.946 1.00 90.31 94 PRO A C 1
ATOM 778 O O . PRO A 1 94 ? 2.303 -8.603 -8.365 1.00 90.31 94 PRO A O 1
ATOM 781 N N . PRO A 1 95 ? 1.205 -10.525 -8.748 1.00 90.31 95 PRO A N 1
ATOM 782 C CA . PRO A 1 95 ? 0.131 -10.214 -7.815 1.00 90.31 95 PRO A CA 1
ATOM 783 C C . PRO A 1 95 ? 0.648 -10.019 -6.386 1.00 90.31 95 PRO A C 1
ATOM 785 O O . PRO A 1 95 ? 1.517 -10.756 -5.914 1.00 90.31 95 PRO A O 1
ATOM 788 N N . ILE A 1 96 ? 0.068 -9.050 -5.677 1.00 91.31 96 ILE A N 1
ATOM 789 C CA . ILE A 1 96 ? 0.283 -8.868 -4.240 1.00 91.31 96 ILE A CA 1
ATOM 790 C C . ILE A 1 96 ? -0.770 -9.680 -3.491 1.00 91.31 96 ILE A C 1
ATOM 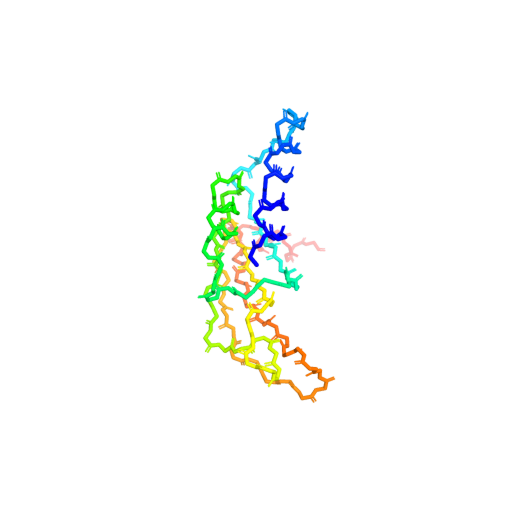792 O O . ILE A 1 96 ? -1.966 -9.432 -3.637 1.00 91.31 96 ILE A O 1
ATOM 796 N N . LEU A 1 97 ? -0.323 -10.649 -2.691 1.00 91.69 97 LEU A N 1
ATOM 797 C CA . LEU A 1 97 ? -1.206 -11.526 -1.930 1.00 91.69 97 LEU A CA 1
ATOM 798 C C . LEU A 1 97 ? -1.163 -11.180 -0.443 1.00 91.69 97 LEU A C 1
ATOM 800 O O . LEU A 1 97 ? -0.126 -11.303 0.206 1.00 91.69 97 LEU A O 1
ATOM 804 N N . HIS A 1 98 ? -2.322 -10.820 0.101 1.00 93.69 98 HIS A N 1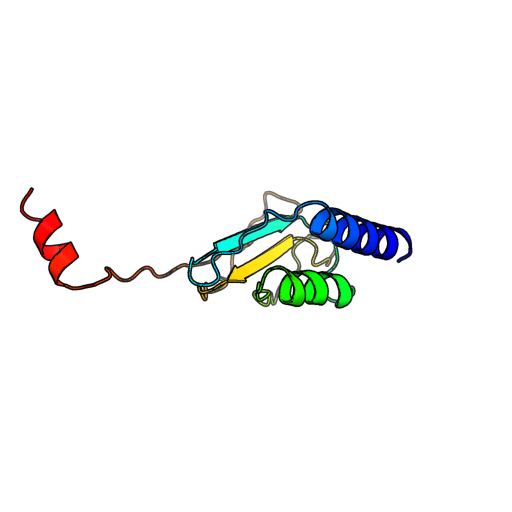
ATOM 805 C CA . HIS A 1 98 ? -2.510 -10.554 1.522 1.00 93.69 98 HIS A CA 1
ATOM 806 C C . HIS A 1 98 ? -3.406 -11.605 2.159 1.00 93.69 98 HIS A C 1
ATOM 808 O O . HIS A 1 98 ? -4.504 -11.874 1.669 1.00 93.69 98 HIS A O 1
ATOM 814 N N . ARG A 1 99 ? -2.972 -12.159 3.290 1.00 92.44 99 ARG A N 1
ATOM 815 C CA . ARG A 1 99 ? -3.819 -12.951 4.179 1.00 92.44 99 ARG A CA 1
ATOM 816 C C . ARG A 1 99 ? -4.457 -12.039 5.213 1.00 92.44 99 ARG A C 1
ATOM 818 O O . ARG A 1 99 ? -3.770 -11.328 5.941 1.00 92.44 99 ARG A O 1
ATOM 825 N N . ILE A 1 100 ? -5.778 -12.107 5.306 1.00 93.69 100 ILE A N 1
ATOM 826 C CA . ILE A 1 100 ? -6.556 -11.410 6.325 1.00 93.69 100 ILE A CA 1
ATOM 827 C C . ILE A 1 100 ? -7.152 -12.466 7.245 1.00 93.69 100 ILE A C 1
ATOM 829 O O . ILE A 1 100 ? -7.879 -13.347 6.791 1.00 93.69 100 ILE A O 1
ATOM 833 N N . VAL A 1 101 ? -6.846 -12.376 8.536 1.00 85.94 101 VAL A N 1
ATOM 834 C CA . VAL A 1 101 ? -7.452 -13.241 9.549 1.00 85.94 101 VAL A CA 1
ATOM 835 C C . VAL A 1 101 ? -8.635 -12.501 10.154 1.00 85.94 101 VAL A C 1
ATOM 837 O O . VAL A 1 101 ? -8.462 -11.514 10.866 1.00 85.94 101 VAL A O 1
ATOM 840 N N . THR A 1 102 ? -9.844 -12.975 9.874 1.00 80.81 102 THR A N 1
ATOM 841 C CA . THR A 1 102 ? -11.055 -12.514 10.554 1.00 80.81 102 THR A CA 1
ATOM 842 C C . THR A 1 102 ? -11.406 -13.533 11.628 1.00 80.81 102 THR A C 1
ATOM 844 O O . THR A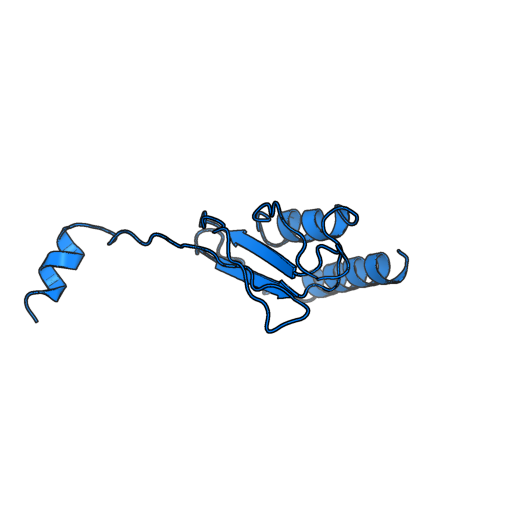 1 102 ? -11.884 -14.622 11.310 1.00 80.81 102 THR A O 1
ATOM 847 N N . TYR A 1 103 ? -11.160 -13.214 12.898 1.00 68.75 103 TYR A N 1
ATOM 848 C CA . TYR A 1 103 ? -11.785 -13.986 13.970 1.00 68.75 103 TYR A CA 1
ATOM 849 C C . TYR A 1 103 ? -13.304 -13.763 13.914 1.00 68.75 103 TYR A C 1
ATOM 851 O O . TYR A 1 103 ? -13.735 -12.648 13.597 1.00 68.75 103 TYR A O 1
ATOM 859 N N . PRO A 1 104 ? -14.133 -14.767 14.238 1.00 58.94 104 PRO A N 1
ATOM 860 C CA . PRO A 1 104 ? -15.502 -14.475 14.649 1.00 58.94 104 PRO A CA 1
ATOM 861 C C . PRO A 1 104 ? -15.459 -13.529 15.847 1.00 58.94 104 PRO A C 1
ATOM 863 O O . PRO A 1 104 ? -14.617 -13.702 16.735 1.00 58.94 104 PRO A O 1
ATOM 866 N N . ARG A 1 105 ? -16.321 -12.507 15.872 1.00 55.94 105 ARG A N 1
ATOM 867 C CA . ARG A 1 105 ? -16.218 -11.455 16.894 1.00 55.94 105 ARG A CA 1
ATOM 868 C C . ARG A 1 105 ? -16.530 -11.970 18.298 1.00 55.94 105 ARG A C 1
ATOM 870 O O . ARG A 1 105 ? -16.128 -11.319 19.250 1.00 55.94 105 ARG A O 1
ATOM 877 N N . THR A 1 106 ? -17.116 -13.158 18.440 1.00 59.25 106 THR A N 1
ATOM 878 C CA . THR A 1 106 ? -17.256 -13.910 19.697 1.00 59.25 106 THR A CA 1
ATOM 879 C C . THR A 1 106 ? -17.586 -15.384 19.405 1.00 59.25 106 THR A C 1
ATOM 881 O O . THR A 1 106 ? -18.104 -15.720 18.340 1.00 59.25 106 THR A O 1
ATOM 884 N N . ILE A 1 107 ? -17.345 -16.284 20.372 1.00 58.94 107 ILE A N 1
ATOM 885 C CA . ILE A 1 107 ? -17.822 -17.689 20.343 1.00 58.94 107 ILE A CA 1
ATOM 886 C C . ILE A 1 107 ? -19.356 -17.761 20.168 1.00 58.94 107 ILE A C 1
ATOM 888 O O . ILE A 1 107 ? -19.878 -18.739 19.634 1.00 58.94 107 ILE A O 1
ATOM 892 N N . GLU A 1 108 ? -20.087 -16.725 20.583 1.00 59.34 108 GLU A N 1
ATOM 893 C CA . GLU A 1 108 ? -21.549 -16.657 20.483 1.00 59.34 108 GLU A CA 1
ATOM 894 C C . GLU A 1 108 ? -22.065 -16.537 19.038 1.00 59.34 108 GLU A C 1
ATOM 896 O O . GLU A 1 108 ? -23.070 -17.168 18.709 1.00 59.34 108 GLU A O 1
ATOM 901 N N . GLU A 1 109 ? -21.358 -15.825 18.151 1.00 58.06 109 GLU A N 1
ATOM 902 C CA . GLU A 1 109 ? -21.720 -15.723 16.722 1.00 58.06 109 GLU A CA 1
ATOM 903 C C . GLU A 1 109 ? -21.511 -17.041 15.957 1.00 58.06 109 GLU A C 1
ATOM 905 O O . GLU A 1 109 ? -22.211 -17.320 14.984 1.00 58.06 109 GLU A O 1
ATOM 910 N N . PHE A 1 110 ? -20.564 -17.879 16.393 1.00 57.72 110 PHE A N 1
ATOM 911 C CA . PHE A 1 110 ? -20.382 -19.215 15.814 1.00 57.72 110 PHE A CA 1
ATOM 912 C C . PHE A 1 110 ? -21.542 -20.142 16.186 1.00 57.72 110 PHE A C 1
ATOM 914 O O . PHE A 1 110 ? -22.083 -20.829 15.323 1.00 57.72 110 PHE A O 1
ATOM 921 N N . LYS A 1 111 ? -21.977 -20.112 17.454 1.00 58.28 111 LYS A N 1
ATOM 922 C CA 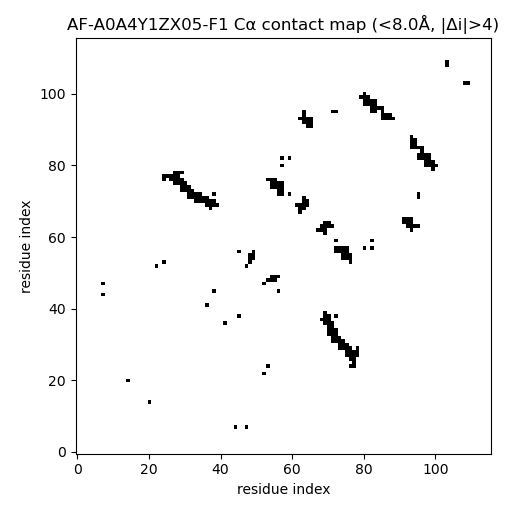. LYS A 1 111 ? -23.083 -20.951 17.943 1.00 58.28 111 LYS A CA 1
ATOM 923 C C . LYS A 1 111 ? -24.429 -20.610 17.303 1.00 58.28 111 LYS A C 1
ATOM 925 O O . LYS A 1 111 ? -25.258 -21.495 17.142 1.00 58.28 111 LYS A O 1
ATOM 930 N N . THR A 1 112 ? -24.655 -19.353 16.927 1.00 57.66 112 THR A N 1
ATOM 931 C CA . THR A 1 112 ? -25.907 -18.932 16.273 1.00 57.66 112 THR A CA 1
ATOM 932 C C . THR A 1 112 ? -25.999 -19.361 14.808 1.00 57.66 112 THR A C 1
ATOM 934 O O . THR A 1 112 ? -27.110 -19.512 14.315 1.00 57.66 112 THR A O 1
ATOM 937 N N . LYS A 1 113 ? -24.873 -19.610 14.124 1.00 56.31 113 LYS A N 1
ATOM 938 C CA . LYS A 1 113 ? -24.859 -20.083 12.727 1.00 56.31 113 LYS A CA 1
ATOM 939 C C . LYS A 1 113 ? -24.998 -21.597 12.565 1.00 56.31 113 LYS A C 1
ATOM 941 O O . LYS A 1 113 ? -25.409 -22.032 11.501 1.00 56.31 113 LYS A O 1
ATOM 946 N N . GLU A 1 114 ? -24.665 -22.392 13.581 1.00 55.72 114 GLU A N 1
ATOM 947 C CA . GLU A 1 114 ? -24.881 -23.851 13.540 1.00 55.72 114 GLU A CA 1
ATOM 948 C C . GLU A 1 114 ? -26.321 -24.266 13.899 1.00 55.72 114 GLU A C 1
ATOM 950 O O . GLU A 1 114 ? -26.680 -25.430 13.750 1.00 55.72 114 GLU A O 1
ATOM 955 N N . LEU A 1 115 ? -27.150 -23.329 14.374 1.00 53.44 115 LEU A N 1
ATOM 956 C CA . LEU A 1 115 ? -28.522 -23.585 14.837 1.00 53.44 115 LEU A CA 1
ATOM 957 C C . LEU A 1 115 ? -29.617 -23.077 13.877 1.00 53.44 115 LEU A C 1
ATOM 959 O O . LEU A 1 115 ? -30.791 -23.073 14.248 1.00 53.44 115 LEU A O 1
ATOM 963 N N . THR A 1 116 ? -29.253 -22.671 12.660 1.00 49.97 116 THR A N 1
ATOM 964 C CA . THR A 1 116 ? -30.169 -22.291 11.565 1.00 49.97 116 THR A CA 1
ATOM 965 C C . THR A 1 116 ? -29.882 -23.119 10.331 1.00 49.97 116 THR A C 1
ATOM 967 O O . THR A 1 116 ? -30.852 -23.593 9.704 1.00 49.97 116 THR A O 1
#

Solvent-accessible surface area (backbone atoms only — not comparable to full-atom values): 7272 Å² total; per-residue (Å²): 115,70,67,60,56,51,50,51,54,49,52,54,52,50,55,70,68,46,82,75,75,75,75,68,79,78,56,63,45,77,51,72,50,76,68,84,45,45,60,94,77,38,62,68,61,56,50,48,42,32,72,76,68,59,30,43,72,57,86,74,95,68,56,29,27,83,83,70,39,35,25,51,52,40,31,24,24,79,55,85,62,42,79,49,97,61,88,63,87,92,50,66,52,41,68,87,44,68,50,74,86,77,75,74,96,42,78,65,65,58,58,59,64,79,74,114

Organism: Araneus ventricosus (NCBI:txid182803)